Protein AF-A0A1E4U320-F1 (afdb_monomer_lite)

pLDDT: mean 94.29, std 6.8, range [59.28, 98.62]

Radius of gyration: 20.65 Å; chains: 1; bounding box: 44×19×54 Å

InterPro domains:
  IPR039297 Cytochrome c oxidase subunit VII [PF02238] (5-56)

Structure (mmCIF, N/CA/C/O backbone):
data_AF-A0A1E4U320-F1
#
_entry.id   AF-A0A1E4U320-F1
#
loop_
_atom_site.group_PDB
_atom_site.id
_atom_site.type_symbol
_atom_site.label_atom_id
_atom_site.label_alt_id
_atom_site.label_comp_id
_atom_site.label_asym_id
_atom_site.label_entity_id
_atom_site.label_seq_id
_atom_site.pdbx_PDB_ins_code
_atom_site.Cartn_x
_atom_site.Cartn_y
_atom_site.Cartn_z
_atom_site.occupancy
_atom_site.B_iso_or_equiv
_atom_site.auth_seq_id
_atom_site.auth_comp_id
_atom_site.auth_asym_id
_atom_site.auth_atom_id
_atom_site.pdbx_PDB_model_num
ATOM 1 N N . MET A 1 1 ? -28.478 -4.460 7.389 1.00 59.28 1 MET A N 1
ATOM 2 C CA . MET A 1 1 ? -27.512 -3.590 8.101 1.00 59.28 1 MET A CA 1
ATOM 3 C C . MET A 1 1 ? -26.607 -4.480 8.943 1.00 59.28 1 MET A C 1
ATOM 5 O O . MET A 1 1 ? -27.086 -5.540 9.337 1.00 59.28 1 MET A O 1
ATOM 9 N N . PRO A 1 2 ? -25.326 -4.136 9.175 1.00 74.94 2 PRO A N 1
ATOM 10 C CA . PRO A 1 2 ? -24.513 -4.874 10.144 1.00 74.94 2 PRO A CA 1
ATOM 11 C C . PRO A 1 2 ? -25.227 -4.894 11.501 1.00 74.94 2 PRO A C 1
ATOM 13 O O . PRO A 1 2 ? -25.929 -3.939 11.834 1.00 74.94 2 PRO A O 1
ATOM 16 N N . SER A 1 3 ? -25.078 -5.979 12.262 1.00 85.50 3 SER A N 1
ATOM 17 C CA . SER A 1 3 ? -25.626 -6.029 13.618 1.00 85.50 3 SER A CA 1
ATOM 18 C C . SER A 1 3 ? -25.013 -4.904 14.456 1.00 85.50 3 SER A C 1
ATOM 20 O O . SER A 1 3 ? -23.829 -4.585 14.305 1.00 85.50 3 SER A O 1
ATOM 22 N N . SER A 1 4 ? -25.801 -4.286 15.337 1.00 86.31 4 SER A N 1
ATOM 23 C CA . SER A 1 4 ? -25.332 -3.193 16.203 1.00 86.31 4 SER A CA 1
ATOM 24 C C . SER A 1 4 ? -24.090 -3.587 17.012 1.00 86.31 4 SER A C 1
ATOM 26 O O . SER A 1 4 ? -23.182 -2.781 17.200 1.00 86.31 4 SER A O 1
ATOM 28 N N . GLU A 1 5 ? -23.994 -4.859 17.401 1.00 91.38 5 GLU A N 1
ATOM 29 C CA . GLU A 1 5 ? -22.826 -5.439 18.071 1.00 91.38 5 GLU A CA 1
ATOM 30 C C . GLU A 1 5 ? -21.555 -5.341 17.220 1.00 91.38 5 GLU A C 1
ATOM 32 O O . GLU A 1 5 ? -20.508 -4.913 17.708 1.00 91.38 5 GLU A O 1
ATOM 37 N N . LYS A 1 6 ? -21.649 -5.635 15.916 1.00 92.38 6 LYS A N 1
ATOM 38 C CA . LYS A 1 6 ? -20.506 -5.568 15.000 1.00 92.38 6 LYS A CA 1
ATOM 39 C C . LYS A 1 6 ? -19.979 -4.148 14.839 1.00 92.38 6 LYS A C 1
ATOM 41 O O . LYS A 1 6 ? -18.771 -3.948 14.715 1.00 92.38 6 LYS A O 1
ATOM 46 N N . ILE A 1 7 ? -20.875 -3.163 14.841 1.00 93.44 7 ILE A N 1
ATOM 47 C CA . ILE A 1 7 ? -20.506 -1.747 14.764 1.00 93.44 7 ILE A CA 1
ATOM 48 C C . ILE A 1 7 ? -19.700 -1.352 16.007 1.00 93.44 7 ILE A C 1
ATOM 50 O O . ILE A 1 7 ? -18.623 -0.774 15.869 1.00 93.44 7 ILE A O 1
ATOM 54 N N . ILE A 1 8 ? -20.171 -1.715 17.203 1.00 95.62 8 ILE A N 1
ATOM 55 C CA . ILE A 1 8 ? -19.503 -1.389 18.473 1.00 95.62 8 ILE A CA 1
ATOM 56 C C . ILE A 1 8 ? -18.135 -2.080 18.574 1.00 95.62 8 ILE A C 1
ATOM 58 O O . ILE A 1 8 ? -17.161 -1.463 19.008 1.00 95.62 8 ILE A O 1
ATOM 62 N N . GLU A 1 9 ? -18.020 -3.340 18.141 1.00 94.94 9 GLU A N 1
ATOM 63 C CA . GLU A 1 9 ? -16.734 -4.048 18.071 1.00 94.94 9 GLU A C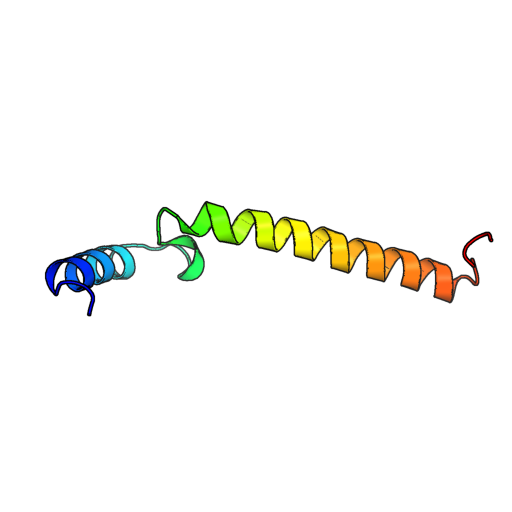A 1
ATOM 64 C C . GLU A 1 9 ? -15.716 -3.311 17.197 1.00 94.94 9 GLU A C 1
ATOM 66 O O . GLU A 1 9 ? -14.562 -3.127 17.591 1.00 94.94 9 GLU A O 1
ATOM 71 N N . LEU A 1 10 ? -16.141 -2.871 16.011 1.00 95.12 10 LEU A N 1
ATOM 72 C CA . LEU A 1 10 ? -15.282 -2.123 15.104 1.00 95.12 10 LEU A CA 1
ATOM 73 C C . LEU A 1 10 ? -14.928 -0.755 15.693 1.00 95.12 10 LEU A C 1
ATOM 75 O O . LEU A 1 10 ? -13.764 -0.377 15.651 1.00 95.12 10 LEU A O 1
ATOM 79 N N . GLN A 1 11 ? -15.869 -0.041 16.311 1.00 96.19 11 GLN A N 1
ATOM 80 C CA . GLN A 1 11 ? -15.571 1.224 16.989 1.00 96.19 11 GLN A CA 1
ATOM 81 C C . GLN A 1 11 ? -14.487 1.046 18.057 1.00 96.19 11 GLN A C 1
ATOM 83 O O . GLN A 1 11 ? -13.491 1.768 18.032 1.00 96.19 11 GLN A O 1
ATOM 88 N N . LYS A 1 12 ? -14.607 0.029 18.921 1.00 96.50 12 LYS A N 1
ATOM 89 C CA . LYS A 1 12 ? -13.586 -0.294 19.931 1.00 96.50 12 LYS A CA 1
ATOM 90 C C . LYS A 1 12 ? -12.233 -0.621 19.296 1.00 96.50 12 LYS A C 1
ATOM 92 O O . LYS A 1 12 ? -11.204 -0.132 19.758 1.00 96.50 12 LYS A O 1
ATOM 97 N N . LEU A 1 13 ? -12.215 -1.414 18.224 1.00 95.94 13 LEU A N 1
ATOM 98 C CA . LEU A 1 13 ? -10.987 -1.770 17.507 1.00 95.94 13 LEU A CA 1
ATOM 99 C C . LEU A 1 13 ? -10.295 -0.537 16.903 1.00 95.94 13 LEU A C 1
ATOM 101 O O . LEU A 1 13 ? -9.081 -0.384 17.025 1.00 95.94 13 LEU A O 1
ATOM 105 N N 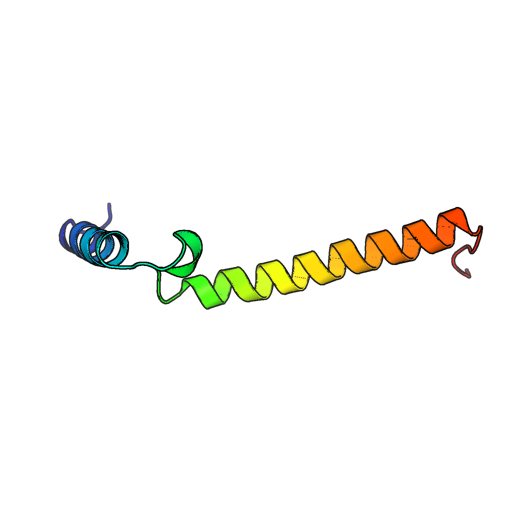. TYR A 1 14 ? -11.061 0.335 16.250 1.00 96.06 14 TYR A N 1
ATOM 106 C CA . TYR A 1 14 ? -10.535 1.509 15.557 1.00 96.06 14 TYR A CA 1
ATOM 107 C C . TYR A 1 14 ? -10.128 2.633 16.508 1.00 96.06 14 TYR A C 1
ATOM 109 O O . TYR A 1 14 ? -9.133 3.301 16.249 1.00 96.06 14 TYR A O 1
ATOM 117 N N . GLN A 1 15 ? -10.833 2.806 17.626 1.00 96.75 15 GLN A N 1
ATOM 118 C CA . GLN A 1 15 ? -10.517 3.833 18.623 1.00 96.75 15 GLN A CA 1
ATOM 119 C C . GLN A 1 15 ? -9.368 3.432 19.563 1.00 96.75 15 GLN A C 1
ATOM 121 O O . GLN A 1 15 ? -8.709 4.306 20.115 1.00 96.75 15 GLN A O 1
ATOM 126 N N . SER A 1 16 ? -9.096 2.134 19.746 1.00 96.62 16 SER A N 1
ATOM 127 C CA . SER A 1 16 ? -8.012 1.655 20.626 1.00 96.62 16 SER A CA 1
ATOM 128 C C . SER A 1 16 ? -6.647 1.527 19.941 1.00 96.62 16 SER A C 1
ATOM 130 O O . SER A 1 16 ? -5.624 1.387 20.614 1.00 96.62 16 SER A O 1
ATOM 132 N N . SER A 1 17 ? -6.596 1.551 18.606 1.00 94.19 17 SER A N 1
ATOM 133 C CA . SER A 1 17 ? -5.358 1.321 17.860 1.00 94.19 17 SER A CA 1
ATOM 134 C C . SER A 1 17 ? -4.586 2.611 17.583 1.00 94.19 17 SER A C 1
ATOM 136 O O . SER A 1 17 ? -5.157 3.610 17.168 1.00 94.19 17 SER A O 1
ATOM 138 N N . LYS A 1 18 ? -3.254 2.555 17.709 1.00 95.38 18 LYS A N 1
ATOM 139 C CA . LYS A 1 18 ? -2.333 3.610 17.234 1.00 95.38 18 LYS A CA 1
ATOM 140 C C . LYS A 1 18 ? -1.841 3.386 15.796 1.00 95.38 18 LYS A C 1
ATOM 142 O O . LYS A 1 18 ? -0.993 4.128 15.309 1.00 95.38 18 LYS A O 1
ATOM 147 N N . LYS A 1 19 ? -2.301 2.320 15.132 1.00 94.81 19 LYS A N 1
ATOM 148 C CA . LYS A 1 19 ? -1.932 2.023 13.741 1.00 94.81 19 LYS A CA 1
ATOM 149 C C . LYS A 1 19 ? -2.581 3.043 12.799 1.00 94.81 19 LYS A C 1
ATOM 151 O O . LYS A 1 19 ? -3.650 3.559 13.117 1.00 94.81 19 LYS A O 1
ATOM 156 N N . PRO A 1 20 ? -1.996 3.291 11.616 1.00 95.56 20 PRO A N 1
ATOM 157 C CA . PRO A 1 20 ? -2.660 4.099 10.604 1.00 95.56 20 PRO A CA 1
ATOM 158 C C . PRO A 1 20 ? -3.998 3.469 10.209 1.00 95.56 20 PRO A C 1
ATOM 160 O O . PRO A 1 20 ? -4.106 2.243 10.120 1.00 95.56 20 PRO A O 1
ATOM 163 N N . LEU A 1 21 ? -4.996 4.317 9.946 1.00 95.69 21 LEU A N 1
ATOM 164 C CA . LEU A 1 21 ? -6.402 3.939 9.764 1.00 95.69 21 LEU A CA 1
ATOM 165 C C . LEU A 1 21 ? -6.600 2.757 8.798 1.00 95.69 21 LEU A C 1
ATOM 167 O O . LEU A 1 21 ? -7.363 1.833 9.080 1.00 95.69 21 LEU A O 1
ATOM 171 N N . TRP A 1 22 ? -5.863 2.750 7.685 1.00 95.31 22 TRP A N 1
ATOM 172 C CA . TRP A 1 22 ? -5.953 1.727 6.639 1.00 95.31 22 TRP A CA 1
ATOM 173 C C . TRP A 1 22 ? -5.340 0.367 7.014 1.00 95.31 22 TRP A C 1
ATOM 175 O O . TRP A 1 22 ? -5.582 -0.608 6.313 1.00 95.31 22 TRP A O 1
ATOM 185 N N . MET A 1 23 ? -4.585 0.269 8.115 1.00 96.75 23 MET A N 1
ATOM 186 C CA . MET A 1 23 ? -3.950 -0.972 8.599 1.00 96.75 23 MET A CA 1
ATOM 187 C C . MET A 1 23 ? -4.589 -1.539 9.872 1.00 96.75 23 MET A C 1
ATOM 189 O O . MET A 1 23 ? -4.147 -2.575 10.377 1.00 96.75 23 MET A O 1
ATOM 193 N N . ILE A 1 24 ? -5.588 -0.858 10.441 1.00 96.69 24 ILE A N 1
ATOM 194 C CA . ILE A 1 24 ? -6.153 -1.231 11.744 1.00 96.69 24 ILE A CA 1
ATOM 195 C C . ILE A 1 24 ? -6.846 -2.595 11.676 1.00 96.69 24 ILE A C 1
ATOM 197 O O . ILE A 1 24 ? -6.608 -3.457 12.525 1.00 96.69 24 ILE A O 1
ATOM 201 N N . HIS A 1 25 ? -7.694 -2.810 10.668 1.00 95.50 25 HIS A N 1
ATOM 202 C CA . HIS A 1 25 ? -8.472 -4.039 10.567 1.00 95.50 25 HIS A CA 1
ATOM 203 C C . HIS A 1 25 ? -7.555 -5.253 10.319 1.00 95.50 25 HIS A C 1
ATOM 205 O O . HIS A 1 25 ? -6.676 -5.165 9.463 1.00 95.50 25 HIS A O 1
ATOM 211 N N . PRO A 1 26 ? -7.762 -6.421 10.958 1.00 93.25 26 PRO A N 1
ATOM 212 C CA . PRO A 1 26 ? -6.900 -7.595 10.769 1.00 93.25 26 PRO A CA 1
ATOM 213 C C . PRO A 1 26 ? -6.776 -8.040 9.308 1.00 93.25 26 PRO A C 1
ATOM 215 O O . PRO A 1 26 ? -5.704 -8.438 8.8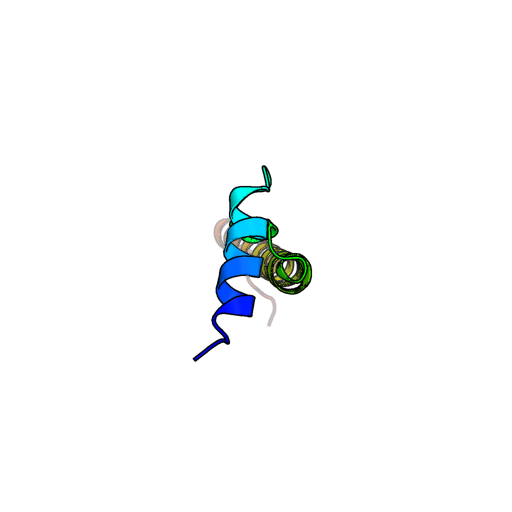58 1.00 93.25 26 PRO A O 1
ATOM 218 N N . ARG A 1 27 ? -7.868 -7.909 8.542 1.00 95.75 27 ARG A N 1
ATOM 219 C CA . ARG A 1 27 ? -7.888 -8.232 7.107 1.00 95.75 27 ARG A CA 1
ATOM 220 C C . ARG A 1 27 ? -7.252 -7.171 6.205 1.00 95.75 27 ARG A C 1
ATOM 222 O O . ARG A 1 27 ? -7.058 -7.456 5.033 1.00 95.75 27 ARG A O 1
ATOM 229 N N . SER A 1 28 ? -6.916 -5.983 6.715 1.00 96.44 28 SER A N 1
ATOM 230 C CA . SER A 1 28 ? -6.328 -4.895 5.910 1.00 96.44 28 SER A CA 1
ATOM 231 C C . SER A 1 28 ? -5.087 -5.341 5.137 1.00 96.44 28 SER A C 1
ATOM 233 O O . SER A 1 28 ? -4.944 -5.007 3.968 1.00 96.44 28 SER A O 1
ATOM 235 N N . LYS A 1 29 ? -4.238 -6.177 5.748 1.00 95.44 29 LYS A N 1
ATOM 236 C CA . LYS A 1 29 ? -3.005 -6.699 5.140 1.00 95.44 29 LYS A CA 1
ATOM 237 C C . LYS A 1 29 ? -3.246 -7.421 3.811 1.00 95.44 29 LYS A C 1
ATOM 239 O O . LYS A 1 29 ? -2.451 -7.265 2.890 1.00 95.44 29 LYS A O 1
ATOM 244 N N . PHE A 1 30 ? -4.351 -8.162 3.703 1.00 97.44 30 PHE A N 1
ATOM 245 C CA . PHE A 1 30 ? -4.710 -8.887 2.481 1.00 97.44 30 PHE A CA 1
ATOM 246 C C . PHE A 1 30 ? -5.140 -7.966 1.337 1.00 97.44 30 PHE A C 1
ATOM 248 O O . PHE A 1 30 ? -5.121 -8.391 0.192 1.00 97.44 30 PHE A O 1
ATOM 255 N N . TYR A 1 31 ? -5.495 -6.714 1.627 1.00 96.62 31 TYR A N 1
ATOM 256 C CA . TYR A 1 31 ? -5.814 -5.713 0.608 1.00 96.62 31 TYR A CA 1
ATOM 257 C C . TYR A 1 31 ? -4.608 -4.822 0.310 1.00 96.62 31 TYR A C 1
ATOM 259 O O . TYR A 1 31 ? -4.261 -4.590 -0.844 1.00 96.62 31 TYR A O 1
ATOM 267 N N . VAL A 1 32 ? -3.936 -4.351 1.362 1.00 97.38 32 VAL A N 1
ATOM 268 C CA . VAL A 1 32 ? -2.879 -3.343 1.263 1.00 97.38 32 VAL A CA 1
ATOM 269 C C . VAL A 1 32 ? -1.617 -3.899 0.599 1.00 97.38 32 VAL A C 1
ATOM 271 O O . VAL A 1 32 ? -1.037 -3.217 -0.244 1.00 97.38 32 VAL A O 1
ATOM 274 N N . TYR A 1 33 ? -1.190 -5.126 0.918 1.00 97.19 33 TYR A N 1
ATOM 275 C CA . TYR A 1 33 ? 0.033 -5.677 0.318 1.00 97.19 33 TYR A CA 1
ATOM 276 C C . TYR A 1 33 ? -0.101 -5.969 -1.180 1.00 97.19 33 TYR A C 1
ATOM 278 O O . TYR A 1 33 ? 0.765 -5.509 -1.928 1.00 97.19 33 TYR A O 1
ATOM 286 N N . PRO A 1 34 ? -1.164 -6.644 -1.662 1.00 98.06 34 PRO A N 1
ATOM 287 C CA . PRO A 1 34 ? -1.350 -6.812 -3.101 1.00 98.06 34 PRO A CA 1
ATOM 288 C C . PRO A 1 34 ? -1.489 -5.474 -3.831 1.00 98.06 34 PRO A C 1
ATOM 290 O O . PRO A 1 34 ? -0.896 -5.299 -4.894 1.00 98.06 34 PRO A O 1
ATOM 293 N N . TYR A 1 35 ? -2.193 -4.502 -3.238 1.00 97.56 35 TYR A N 1
ATOM 294 C CA . TYR A 1 35 ? -2.311 -3.160 -3.808 1.00 97.56 35 TYR A CA 1
ATOM 295 C C . TYR A 1 35 ? -0.937 -2.514 -4.031 1.00 97.56 35 TYR A C 1
ATOM 297 O O . TYR A 1 35 ? -0.606 -2.166 -5.162 1.00 97.56 35 TYR A O 1
ATOM 305 N N . TYR A 1 36 ? -0.097 -2.418 -2.996 1.00 98.19 36 TYR A N 1
ATOM 306 C CA . TYR A 1 36 ? 1.223 -1.795 -3.141 1.00 98.19 36 TYR A CA 1
ATOM 307 C C . TYR A 1 36 ? 2.161 -2.574 -4.066 1.00 98.19 36 TYR A C 1
ATOM 309 O O . TYR A 1 36 ? 2.959 -1.955 -4.768 1.00 98.19 36 TYR A O 1
ATOM 317 N N . LEU A 1 37 ? 2.046 -3.904 -4.120 1.00 98.44 37 LEU A N 1
ATOM 318 C CA . LEU A 1 37 ? 2.796 -4.722 -5.071 1.00 98.44 37 LEU A CA 1
ATOM 319 C C . LEU A 1 37 ? 2.421 -4.374 -6.516 1.00 98.44 37 LEU A C 1
ATOM 321 O O . LEU A 1 37 ? 3.296 -4.082 -7.328 1.00 98.44 37 LEU A O 1
ATOM 325 N N . THR A 1 38 ? 1.123 -4.348 -6.830 1.00 98.50 38 THR A N 1
ATOM 326 C CA . THR A 1 38 ? 0.655 -3.992 -8.178 1.00 98.50 38 THR A CA 1
ATOM 327 C C . THR A 1 38 ? 0.994 -2.550 -8.542 1.00 98.50 38 THR A C 1
ATOM 329 O O . THR A 1 38 ? 1.464 -2.306 -9.649 1.00 98.50 38 THR A O 1
ATOM 332 N N . LEU A 1 39 ? 0.838 -1.608 -7.608 1.00 98.25 39 LEU A N 1
ATOM 333 C CA . LEU A 1 39 ? 1.193 -0.205 -7.807 1.00 98.25 39 LEU A CA 1
ATOM 334 C C . LEU A 1 39 ? 2.691 -0.032 -8.086 1.00 98.25 39 LEU A C 1
ATOM 336 O O . LEU A 1 39 ? 3.069 0.668 -9.020 1.00 98.25 39 LEU A O 1
ATOM 340 N N . GLY A 1 40 ? 3.550 -0.681 -7.297 1.00 98.56 40 GLY A N 1
ATOM 341 C CA . GLY A 1 40 ? 4.998 -0.612 -7.485 1.00 98.56 40 GLY A CA 1
ATOM 342 C C . GLY A 1 40 ? 5.427 -1.152 -8.848 1.00 98.56 40 GLY A C 1
ATOM 343 O O . GLY A 1 40 ? 6.241 -0.529 -9.529 1.00 98.56 40 GLY A O 1
ATOM 344 N N . LEU A 1 41 ? 4.833 -2.267 -9.284 1.00 98.62 41 LEU A N 1
ATOM 345 C CA . LEU A 1 41 ? 5.099 -2.846 -10.601 1.00 98.62 41 LEU A CA 1
ATOM 346 C C . LEU A 1 41 ? 4.648 -1.926 -11.738 1.00 98.62 41 LEU A C 1
ATOM 348 O O . LEU A 1 41 ? 5.424 -1.675 -12.658 1.00 98.62 41 LEU A O 1
ATOM 352 N N . THR A 1 42 ? 3.425 -1.398 -11.689 1.00 98.56 42 THR A N 1
ATOM 353 C CA . THR A 1 42 ? 2.893 -0.557 -12.774 1.00 98.56 42 THR A CA 1
ATOM 354 C C . THR A 1 42 ? 3.643 0.765 -12.887 1.00 98.56 42 THR A C 1
ATOM 356 O O . THR A 1 42 ? 4.015 1.163 -13.994 1.00 98.56 42 THR A O 1
ATOM 359 N N . VAL A 1 43 ? 3.938 1.415 -11.759 1.00 98.62 43 VAL A N 1
ATOM 360 C CA . VAL A 1 43 ? 4.739 2.645 -11.725 1.00 98.62 43 VAL A CA 1
ATOM 361 C C . VAL A 1 43 ? 6.162 2.366 -12.205 1.00 98.62 43 VAL A C 1
ATOM 363 O O . VAL A 1 43 ? 6.665 3.087 -13.064 1.00 98.62 43 VAL A O 1
ATOM 366 N N . GLY A 1 44 ? 6.792 1.294 -11.719 1.00 98.50 44 GLY A N 1
ATOM 367 C CA . GLY A 1 44 ? 8.152 0.920 -12.107 1.00 98.50 44 GLY A CA 1
ATOM 368 C C . GLY A 1 44 ? 8.286 0.647 -13.605 1.00 98.50 44 GLY A C 1
ATOM 369 O O . GLY A 1 44 ? 9.175 1.197 -14.255 1.00 98.50 44 GLY A O 1
ATOM 370 N N . VAL A 1 45 ? 7.369 -0.135 -14.180 1.00 98.12 45 VAL A N 1
ATOM 371 C CA . VAL A 1 45 ? 7.337 -0.419 -15.624 1.00 98.12 45 VAL A CA 1
ATOM 372 C C . VAL A 1 45 ? 7.113 0.860 -16.433 1.00 98.12 45 VAL A C 1
ATOM 374 O O . VAL A 1 45 ? 7.811 1.092 -17.422 1.00 98.12 45 VAL A O 1
ATOM 377 N N . SER A 1 46 ? 6.188 1.719 -16.001 1.00 98.19 46 SER A N 1
ATOM 378 C CA . SER A 1 46 ? 5.906 2.989 -16.680 1.00 98.19 46 SER A CA 1
ATOM 379 C C . SER A 1 46 ? 7.131 3.903 -16.696 1.00 98.19 46 SER A C 1
ATOM 381 O O . SER A 1 46 ? 7.491 4.435 -17.747 1.00 98.19 46 SER A O 1
ATOM 383 N N . LEU A 1 47 ? 7.819 4.045 -15.560 1.00 98.31 47 LEU A N 1
ATOM 384 C CA . LEU A 1 47 ? 9.041 4.844 -15.458 1.00 98.31 47 LEU A CA 1
ATOM 385 C C . LEU A 1 47 ? 10.182 4.251 -16.289 1.00 98.31 47 LEU A C 1
ATOM 387 O O . LEU A 1 47 ? 10.877 4.992 -16.980 1.00 98.31 47 LEU A O 1
ATOM 391 N N . TYR A 1 48 ? 10.340 2.926 -16.289 1.00 97.38 48 TYR A N 1
ATOM 392 C CA . TYR A 1 48 ? 11.345 2.243 -17.102 1.00 97.38 48 TYR A CA 1
ATOM 393 C C . TYR A 1 48 ? 11.161 2.527 -18.600 1.00 97.38 48 TYR A C 1
ATOM 395 O O . TYR A 1 48 ? 12.104 2.947 -19.277 1.00 97.38 48 TYR A O 1
ATOM 403 N N . TYR A 1 49 ? 9.944 2.360 -19.125 1.00 96.62 49 TYR A N 1
ATOM 404 C CA . TYR A 1 49 ? 9.667 2.639 -20.536 1.00 96.62 49 TYR A CA 1
ATOM 405 C C . TYR A 1 49 ? 9.688 4.133 -20.865 1.00 96.62 49 TYR A C 1
ATOM 407 O O . TYR A 1 49 ? 10.112 4.496 -21.960 1.00 96.62 49 TYR A O 1
ATOM 415 N N . THR A 1 50 ? 9.325 5.000 -19.918 1.00 97.38 50 THR A N 1
ATOM 416 C CA . THR A 1 50 ? 9.497 6.453 -20.063 1.00 97.38 50 THR A CA 1
ATOM 417 C C . THR A 1 50 ? 10.976 6.809 -20.219 1.00 97.38 50 THR A C 1
ATOM 419 O O . THR A 1 50 ? 11.338 7.526 -21.148 1.00 97.38 50 THR A O 1
ATOM 422 N N . GLY A 1 51 ? 11.857 6.248 -19.384 1.00 97.62 51 GLY A N 1
ATOM 423 C CA . GLY A 1 51 ? 13.305 6.434 -19.505 1.00 97.62 51 GLY A CA 1
ATOM 424 C C . GLY A 1 51 ? 13.845 5.943 -20.849 1.00 97.62 51 GLY A C 1
ATOM 425 O O . GLY A 1 51 ? 14.587 6.658 -21.520 1.00 97.62 51 GLY A O 1
ATOM 426 N N . ARG A 1 52 ? 13.410 4.761 -21.305 1.00 97.00 52 ARG A N 1
ATOM 427 C CA . ARG A 1 52 ? 13.755 4.261 -22.646 1.00 97.00 52 ARG A CA 1
ATOM 428 C C . ARG A 1 52 ? 13.283 5.192 -23.761 1.00 97.00 52 ARG A C 1
ATOM 430 O O . ARG A 1 52 ? 14.037 5.409 -24.704 1.00 97.00 52 ARG A O 1
ATOM 437 N N . ALA A 1 53 ? 12.078 5.748 -23.648 1.00 96.00 53 ALA A N 1
ATOM 438 C CA . ALA A 1 53 ? 11.535 6.685 -24.626 1.00 96.00 53 ALA A CA 1
ATOM 439 C C . ALA A 1 53 ? 12.354 7.983 -24.692 1.00 96.00 53 ALA A C 1
ATOM 441 O O . ALA A 1 53 ? 12.668 8.435 -25.792 1.00 96.00 53 ALA A O 1
ATOM 442 N N . LEU A 1 54 ? 12.767 8.531 -23.542 1.00 97.19 54 LEU A N 1
ATOM 443 C CA . LEU A 1 54 ? 13.647 9.705 -23.475 1.00 97.19 54 LEU A CA 1
ATOM 444 C C . LEU A 1 54 ? 15.019 9.449 -24.117 1.00 97.19 54 LEU A C 1
ATOM 446 O O . LEU A 1 54 ? 15.574 10.339 -24.750 1.00 97.19 54 LEU A O 1
ATOM 450 N N . LEU A 1 55 ? 15.542 8.225 -24.003 1.00 97.50 55 LEU A N 1
ATOM 451 C CA . LEU A 1 55 ? 16.795 7.799 -24.640 1.00 97.50 55 LEU A CA 1
ATOM 452 C C . LEU A 1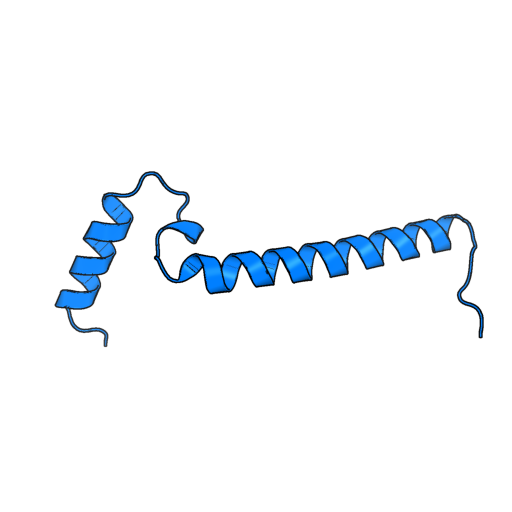 55 ? 16.621 7.349 -26.105 1.00 97.50 55 LEU A C 1
ATOM 454 O O . LEU A 1 55 ? 17.578 6.892 -26.725 1.00 97.50 55 LEU A O 1
ATOM 458 N N . GLY A 1 56 ? 15.408 7.421 -26.664 1.00 94.88 56 GLY A N 1
ATOM 459 C CA . GLY A 1 56 ? 15.111 6.992 -28.035 1.00 94.88 56 GLY A CA 1
ATOM 460 C C . GLY A 1 56 ? 15.133 5.473 -28.262 1.00 94.88 56 GLY A C 1
ATOM 461 O O . GLY A 1 56 ? 1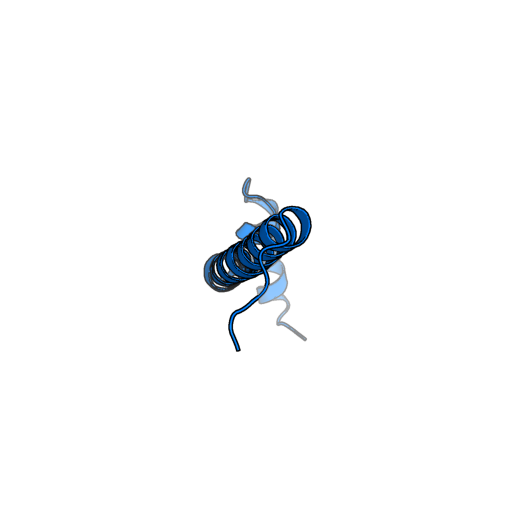5.049 5.019 -29.405 1.00 94.88 56 GLY A O 1
ATOM 462 N N . ILE A 1 57 ? 15.214 4.663 -27.202 1.00 94.25 57 ILE A N 1
ATOM 463 C CA . ILE A 1 57 ? 15.304 3.201 -27.279 1.00 94.25 57 ILE A CA 1
ATOM 464 C C . ILE A 1 57 ? 13.902 2.612 -27.476 1.00 94.25 57 ILE A C 1
ATOM 466 O O . ILE A 1 57 ? 13.157 2.394 -26.517 1.00 94.25 57 ILE A O 1
ATOM 470 N N . LYS A 1 58 ? 13.553 2.299 -28.726 1.00 88.69 58 LYS A N 1
ATOM 471 C CA . LYS A 1 58 ? 12.251 1.713 -29.082 1.00 88.69 58 LYS A CA 1
ATOM 472 C C . LYS A 1 58 ? 12.165 0.227 -28.728 1.00 88.69 58 LYS A C 1
ATOM 474 O O . LYS A 1 58 ? 13.176 -0.440 -28.497 1.00 88.69 58 LYS A O 1
ATOM 479 N N . ALA A 1 59 ? 10.942 -0.288 -28.651 1.00 87.94 59 ALA A N 1
ATOM 480 C CA . ALA A 1 59 ? 10.716 -1.726 -28.584 1.00 87.94 59 ALA A CA 1
ATOM 481 C C . ALA A 1 59 ? 11.137 -2.369 -29.915 1.00 87.94 59 ALA A C 1
ATOM 483 O O . ALA A 1 59 ? 10.873 -1.803 -30.978 1.00 87.94 59 ALA A O 1
ATOM 484 N N . SER A 1 60 ? 11.796 -3.529 -29.850 1.00 85.50 60 SER A N 1
ATOM 485 C CA . SER A 1 60 ? 11.991 -4.347 -31.048 1.00 85.50 60 SER A CA 1
ATOM 486 C C . SER A 1 60 ? 10.641 -4.894 -31.489 1.00 85.50 60 SER A C 1
ATOM 488 O O . SER A 1 60 ? 9.800 -5.203 -30.643 1.00 85.50 60 SER A O 1
ATOM 490 N N . LYS A 1 61 ? 10.450 -4.977 -32.803 1.00 71.12 61 LYS A N 1
ATOM 491 C CA . LYS A 1 61 ? 9.301 -5.645 -33.409 1.00 71.12 61 LYS A CA 1
ATOM 492 C C . LYS A 1 61 ? 9.475 -7.159 -33.350 1.00 71.12 61 LYS A C 1
ATO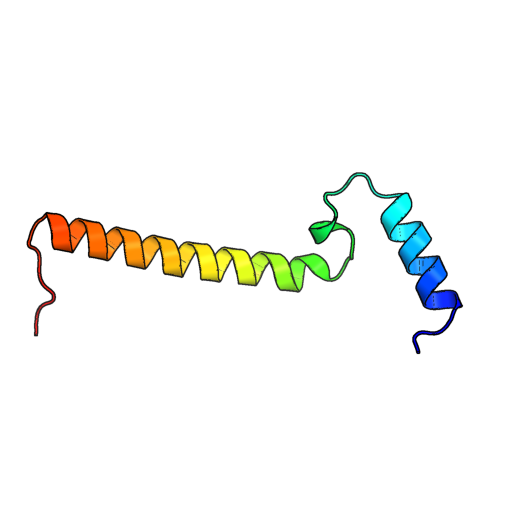M 494 O O . LYS A 1 61 ? 10.650 -7.594 -33.380 1.00 71.12 61 LYS A O 1
#

Sequence (61 aa):
MPSSEKIIELQKLYQSSKKPLWMIHPRSKFYVYPYYLTLGLTVGVSLYYTGRALLGIKASK

Secondary structure (DSSP, 8-state):
---HHHHHHHHHHHHH--S-GGG-STTHHHHHHHHHHHHHHHHHHHHHHHHHHHTT-PPP-

Organism: NCBI:txid669874

Foldseek 3Di:
DPDPVVVVVVVCQQVVDPDPNQPSDPCSCVVVVVVVVVVCVVVVVVVVVVVCVVVVNDDDD